Protein AF-A0A2E2K1G2-F1 (afdb_monomer)

Sequence (75 aa):
MNNELTRRSILAGLAAAPLSASALTAGSVRSWFASVDVIVVGSGVAGTSAAIEACAAGGSVLVLEMLPKLGGSSA

Mean predicted aligned error: 11.06 Å

Secondary structure (DSSP, 8-state):
------HHHHHHHHTTS-----PPPGGG----S---SEEEE--SHHHHHHHHHHHHTT--EEEE-SSSSSSGGG-

Radius of gyration: 18.39 Å; Cα contacts (8 Å, |Δi|>4): 65; chains: 1; bounding box: 32×37×51 Å

pLDDT: mean 85.75, std 15.54, range [41.94, 98.69]

Structure (mmCIF, N/CA/C/O backbone):
data_AF-A0A2E2K1G2-F1
#
_entry.id   AF-A0A2E2K1G2-F1
#
loop_
_atom_site.group_PDB
_atom_site.id
_atom_site.type_symbol
_atom_site.label_atom_id
_atom_site.label_alt_id
_atom_site.label_comp_id
_atom_site.label_asym_id
_atom_site.label_entity_id
_atom_site.label_seq_id
_atom_site.pdbx_PDB_ins_code
_atom_site.Cartn_x
_atom_site.Cartn_y
_atom_site.Cartn_z
_atom_site.occupancy
_atom_site.B_iso_or_equiv
_atom_site.auth_seq_id
_atom_site.auth_comp_id
_atom_site.auth_asym_id
_atom_site.auth_atom_id
_atom_site.pdbx_PDB_model_num
ATOM 1 N N . MET A 1 1 ? 23.814 -6.900 -38.954 1.00 41.94 1 MET A N 1
ATOM 2 C CA . MET A 1 1 ? 22.555 -7.564 -38.550 1.00 41.94 1 MET A CA 1
ATOM 3 C C . MET A 1 1 ? 22.463 -7.434 -37.041 1.00 41.94 1 MET A C 1
ATOM 5 O O . MET A 1 1 ? 23.002 -8.271 -36.330 1.00 41.94 1 MET A O 1
ATOM 9 N N . ASN A 1 2 ? 21.898 -6.328 -36.558 1.00 47.56 2 ASN A N 1
ATOM 10 C CA . ASN A 1 2 ? 21.881 -6.024 -35.129 1.00 47.56 2 ASN A CA 1
ATOM 11 C C . ASN A 1 2 ? 20.580 -6.586 -34.567 1.00 47.56 2 ASN A C 1
ATOM 13 O O . ASN A 1 2 ? 19.498 -6.089 -34.868 1.00 47.56 2 ASN A O 1
ATOM 17 N N . ASN A 1 3 ? 20.691 -7.694 -33.843 1.00 57.00 3 ASN A N 1
ATOM 18 C CA . ASN A 1 3 ? 19.554 -8.407 -33.288 1.00 57.00 3 ASN A CA 1
ATOM 19 C C . ASN A 1 3 ? 19.120 -7.703 -31.991 1.00 57.00 3 ASN A C 1
ATOM 21 O O . ASN A 1 3 ? 19.527 -8.099 -30.902 1.00 57.00 3 ASN A O 1
ATOM 25 N N . GLU A 1 4 ? 18.357 -6.616 -32.124 1.00 65.62 4 GLU A N 1
ATOM 26 C CA . GLU A 1 4 ? 17.793 -5.846 -31.007 1.00 65.62 4 GLU A CA 1
ATOM 27 C C . GLU A 1 4 ? 16.891 -6.747 -30.148 1.00 65.62 4 GLU A C 1
ATOM 29 O O . GLU A 1 4 ? 15.746 -7.053 -30.496 1.00 65.62 4 GLU A O 1
ATOM 34 N N . LEU A 1 5 ? 17.425 -7.206 -29.014 1.00 68.94 5 LEU A N 1
ATOM 35 C CA . LEU A 1 5 ? 16.679 -7.955 -28.008 1.00 68.94 5 LEU A CA 1
ATOM 36 C C . LEU A 1 5 ? 15.614 -7.033 -27.412 1.00 68.94 5 LEU A C 1
ATOM 38 O O . LEU A 1 5 ? 15.870 -6.218 -26.528 1.00 68.94 5 LEU A O 1
ATOM 42 N N . THR A 1 6 ? 14.390 -7.151 -27.913 1.00 77.62 6 THR A N 1
ATOM 43 C CA . THR A 1 6 ? 13.270 -6.346 -27.432 1.00 77.62 6 THR A CA 1
ATOM 44 C C . THR A 1 6 ? 12.813 -6.897 -26.078 1.00 77.62 6 THR A C 1
ATOM 46 O O . THR A 1 6 ? 12.760 -8.108 -25.890 1.00 77.62 6 THR A O 1
ATOM 49 N N . ARG A 1 7 ? 12.388 -6.054 -25.124 1.00 72.56 7 ARG A N 1
ATOM 50 C CA . ARG A 1 7 ? 11.842 -6.535 -23.828 1.00 72.56 7 ARG A CA 1
ATOM 51 C C . ARG A 1 7 ? 10.784 -7.637 -23.999 1.00 72.56 7 ARG A C 1
ATOM 53 O O . ARG A 1 7 ? 10.759 -8.595 -23.235 1.00 72.56 7 ARG A O 1
ATOM 60 N N . ARG A 1 8 ? 9.960 -7.536 -25.049 1.00 68.12 8 ARG A N 1
ATOM 61 C CA . ARG A 1 8 ? 8.973 -8.559 -25.430 1.00 68.12 8 ARG A CA 1
ATOM 62 C C . ARG A 1 8 ? 9.589 -9.918 -25.777 1.00 68.12 8 ARG A C 1
ATOM 64 O O . ARG A 1 8 ? 9.007 -10.928 -25.402 1.00 68.12 8 ARG A O 1
ATOM 71 N N . SER A 1 9 ? 10.741 -9.967 -26.448 1.00 69.50 9 SER A N 1
ATOM 72 C CA . SER A 1 9 ? 11.403 -11.236 -26.778 1.00 69.50 9 SER A CA 1
ATOM 73 C C . SER A 1 9 ? 12.026 -11.896 -25.546 1.00 69.50 9 SER A C 1
ATOM 75 O O . SER A 1 9 ? 12.078 -13.118 -25.475 1.00 69.50 9 SER A O 1
ATOM 77 N N . ILE A 1 10 ? 12.429 -11.107 -24.544 1.00 71.50 10 ILE A N 1
ATOM 78 C CA . ILE A 1 10 ? 12.905 -11.619 -23.250 1.00 71.50 10 ILE A CA 1
ATOM 79 C C . ILE A 1 10 ? 11.740 -12.215 -22.445 1.00 71.50 10 ILE A C 1
ATOM 81 O O . ILE A 1 10 ? 11.851 -13.336 -21.955 1.00 71.50 10 ILE A O 1
ATOM 85 N N . LEU A 1 11 ? 10.598 -11.517 -22.365 1.00 67.81 11 LEU A N 1
ATOM 86 C CA . LEU A 1 11 ? 9.400 -12.048 -21.698 1.00 67.81 11 LEU A CA 1
ATOM 87 C C . LEU A 1 11 ? 8.887 -13.333 -22.366 1.00 67.81 11 LEU A C 1
ATOM 89 O O . LEU A 1 11 ? 8.482 -14.259 -21.669 1.00 67.81 11 LEU A O 1
ATOM 93 N N . ALA A 1 12 ? 8.941 -13.413 -23.698 1.00 65.50 12 ALA A N 1
ATOM 94 C CA . ALA A 1 12 ? 8.544 -14.610 -24.436 1.00 65.50 12 ALA A CA 1
ATOM 95 C C . ALA A 1 12 ? 9.444 -15.827 -24.134 1.00 65.50 12 ALA A C 1
ATOM 97 O O . ALA A 1 12 ? 8.948 -16.949 -24.092 1.00 65.50 12 ALA A O 1
ATOM 98 N N . GLY A 1 13 ? 10.742 -15.619 -23.880 1.00 62.31 13 GLY A N 1
ATOM 99 C CA . GLY A 1 13 ? 11.684 -16.692 -23.533 1.00 62.31 13 GLY A CA 1
ATOM 100 C C . GLY A 1 13 ? 11.560 -17.212 -22.093 1.00 62.31 13 GLY A C 1
ATOM 101 O O . GLY A 1 13 ? 11.869 -18.370 -21.830 1.00 62.31 13 GLY A O 1
ATOM 102 N N . LEU A 1 14 ? 11.069 -16.388 -21.163 1.00 60.41 14 LEU A N 1
ATOM 103 C CA . LEU A 1 14 ? 10.878 -16.750 -19.749 1.00 60.41 14 LEU A CA 1
ATOM 104 C C . LEU A 1 14 ? 9.621 -17.592 -19.487 1.00 60.41 14 LEU A C 1
ATOM 106 O O . LEU A 1 14 ? 9.533 -18.235 -18.445 1.00 60.41 14 LEU A O 1
ATOM 110 N N . ALA A 1 15 ? 8.671 -17.636 -20.425 1.00 58.69 15 ALA A N 1
ATOM 111 C CA . ALA A 1 15 ? 7.426 -18.394 -20.279 1.00 58.69 15 ALA A CA 1
ATOM 112 C C . ALA A 1 15 ? 7.622 -19.926 -20.230 1.00 58.69 15 ALA A C 1
ATOM 114 O O . ALA A 1 15 ? 6.703 -20.642 -19.842 1.00 58.69 15 ALA A O 1
ATOM 115 N N . ALA A 1 16 ? 8.801 -20.432 -20.613 1.00 59.50 16 ALA A N 1
ATOM 116 C CA . ALA A 1 16 ? 9.111 -21.864 -20.657 1.00 59.50 16 ALA A CA 1
ATOM 117 C C . ALA A 1 16 ? 9.969 -22.364 -19.476 1.00 59.50 16 ALA A C 1
ATOM 119 O O . ALA A 1 16 ? 10.217 -23.565 -19.372 1.00 59.50 16 ALA A O 1
ATOM 120 N N . ALA A 1 17 ? 10.434 -21.478 -18.589 1.00 61.44 17 ALA A N 1
ATOM 121 C CA . ALA A 1 17 ? 11.193 -21.881 -17.40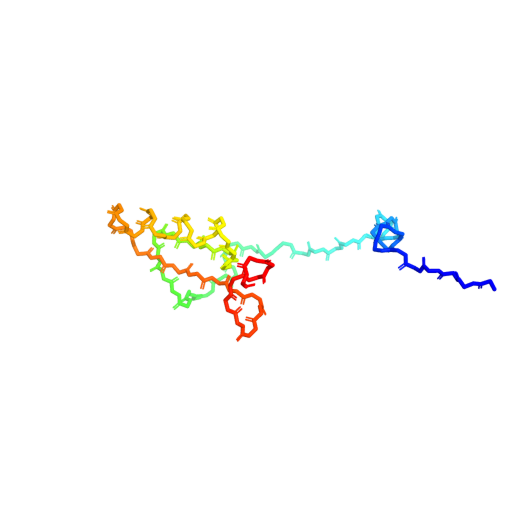9 1.00 61.44 17 ALA A CA 1
ATOM 122 C C . ALA A 1 17 ? 10.232 -22.140 -16.236 1.00 61.44 17 ALA A C 1
ATOM 124 O O . ALA A 1 17 ? 9.430 -21.258 -15.914 1.00 61.44 17 ALA A O 1
ATOM 125 N N . PRO A 1 18 ? 10.299 -23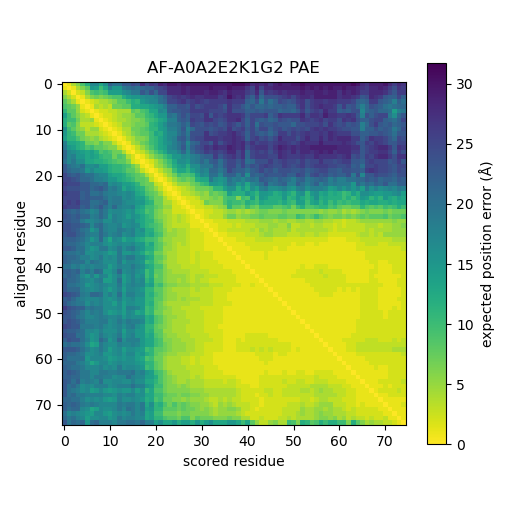.302 -15.557 1.00 60.75 18 PRO A N 1
ATOM 126 C CA . PRO A 1 18 ? 9.545 -23.504 -14.332 1.00 60.75 18 PRO A CA 1
ATOM 127 C C . PRO A 1 18 ? 10.114 -22.565 -13.265 1.00 60.75 18 PRO A C 1
ATOM 129 O O . PRO A 1 18 ? 11.148 -22.828 -12.653 1.00 60.75 18 PRO A O 1
ATOM 132 N N . LEU A 1 19 ? 9.442 -21.436 -13.056 1.00 64.88 19 LEU A N 1
ATOM 133 C CA . LEU A 1 19 ? 9.652 -20.586 -11.894 1.00 64.88 19 LEU A CA 1
ATOM 134 C C . LEU A 1 19 ? 9.078 -21.327 -10.685 1.00 64.88 19 LEU A C 1
ATOM 136 O O . LEU A 1 19 ? 7.927 -21.126 -10.305 1.00 64.88 19 LEU A O 1
ATOM 140 N N . SER A 1 20 ? 9.879 -22.204 -10.081 1.00 63.75 20 SER A N 1
ATOM 141 C CA . SER A 1 20 ? 9.583 -22.760 -8.759 1.00 63.75 20 SER A CA 1
ATOM 142 C C . SER A 1 20 ? 9.791 -21.674 -7.705 1.00 63.75 20 SER A C 1
ATOM 144 O O . SER A 1 20 ? 10.770 -21.673 -6.962 1.00 63.75 20 SER A O 1
ATOM 146 N N . ALA A 1 21 ? 8.874 -20.710 -7.660 1.00 68.38 21 ALA A N 1
ATOM 147 C CA . ALA A 1 21 ? 8.737 -19.818 -6.525 1.00 68.38 21 ALA A CA 1
ATOM 148 C C . ALA A 1 21 ? 8.015 -20.599 -5.424 1.00 68.38 21 ALA A C 1
ATOM 150 O O . ALA A 1 21 ? 6.806 -20.817 -5.491 1.00 68.38 21 ALA A O 1
ATOM 151 N N . SER A 1 22 ? 8.762 -21.067 -4.424 1.00 72.44 22 SER A N 1
ATOM 152 C CA . SER A 1 22 ? 8.141 -21.624 -3.225 1.00 72.44 22 SER A CA 1
ATOM 153 C C . SER A 1 22 ? 7.419 -20.482 -2.515 1.00 72.44 22 SER A C 1
ATOM 155 O O . SER A 1 22 ? 8.059 -19.523 -2.076 1.00 72.44 22 SER A O 1
ATOM 157 N N . A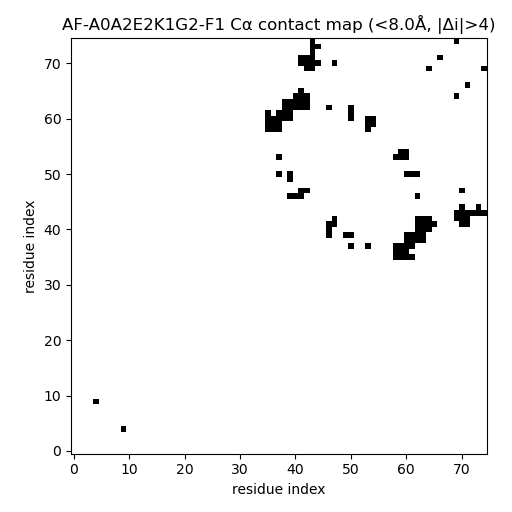LA A 1 23 ? 6.088 -20.532 -2.473 1.00 74.56 23 ALA A N 1
ATOM 158 C CA . ALA A 1 23 ? 5.305 -19.508 -1.803 1.00 74.56 23 ALA A CA 1
ATOM 159 C C . ALA A 1 23 ? 5.689 -19.479 -0.318 1.00 74.56 23 ALA A C 1
ATOM 161 O O . ALA A 1 23 ? 5.646 -20.503 0.369 1.00 74.56 23 ALA A O 1
ATOM 162 N N . LEU A 1 24 ? 6.071 -18.304 0.179 1.00 78.06 24 LEU A N 1
ATOM 163 C CA . LEU A 1 24 ? 6.249 -18.106 1.611 1.00 78.06 24 LEU A CA 1
ATOM 164 C C . LEU A 1 24 ? 4.901 -18.339 2.297 1.00 78.06 24 LEU A C 1
ATOM 166 O O . LEU A 1 24 ? 3.878 -17.786 1.893 1.00 78.06 24 LEU A O 1
ATOM 170 N N . THR A 1 25 ? 4.892 -19.170 3.335 1.00 82.50 25 THR A N 1
ATOM 171 C CA . THR A 1 25 ? 3.687 -19.367 4.141 1.00 82.50 25 THR A CA 1
ATOM 172 C C . THR A 1 25 ? 3.494 -18.154 5.043 1.00 82.50 25 THR A C 1
ATOM 174 O O . THR A 1 25 ? 4.472 -17.581 5.525 1.00 82.50 25 THR A O 1
ATOM 177 N N . ALA A 1 26 ? 2.248 -17.771 5.329 1.00 77.81 26 ALA A N 1
ATOM 178 C CA . ALA A 1 26 ? 1.969 -16.659 6.244 1.00 77.81 26 ALA A CA 1
ATOM 179 C C . ALA A 1 26 ? 2.659 -16.844 7.615 1.00 77.81 26 ALA A C 1
ATOM 181 O O . ALA A 1 26 ? 3.147 -15.882 8.197 1.00 77.81 26 ALA A O 1
ATOM 182 N N . GLY A 1 27 ? 2.797 -18.093 8.082 1.00 84.31 27 GLY A N 1
ATOM 183 C CA . GLY A 1 27 ? 3.505 -18.436 9.323 1.00 84.31 27 GLY A CA 1
ATOM 184 C C . GLY A 1 27 ? 5.030 -18.256 9.287 1.00 84.31 27 GLY A C 1
ATOM 185 O O . GLY A 1 27 ? 5.673 -18.357 10.327 1.00 84.31 27 GLY A O 1
ATOM 186 N N . SER A 1 28 ? 5.627 -17.990 8.122 1.00 88.56 28 SER A N 1
ATOM 187 C CA . SER A 1 28 ? 7.059 -17.676 8.007 1.00 88.56 28 SER A CA 1
ATOM 188 C C . SER A 1 28 ? 7.395 -16.220 8.357 1.00 88.56 28 SER A C 1
ATOM 190 O O . SER A 1 28 ? 8.559 -15.910 8.625 1.00 88.56 28 SER A O 1
ATOM 192 N N . VAL A 1 29 ? 6.395 -15.331 8.400 1.00 90.06 29 VAL A N 1
ATOM 193 C CA . VAL A 1 29 ? 6.582 -13.926 8.774 1.00 90.06 29 VAL A CA 1
ATOM 194 C C . VAL A 1 29 ? 6.714 -13.816 10.293 1.00 90.06 29 VAL A C 1
ATOM 196 O O . VAL A 1 29 ? 5.763 -14.060 11.029 1.00 90.06 29 VAL A O 1
ATOM 199 N N . ARG A 1 30 ? 7.909 -13.451 10.772 1.00 92.19 30 ARG A N 1
ATOM 200 C CA . ARG A 1 30 ? 8.204 -13.326 12.214 1.00 92.19 30 ARG A CA 1
ATOM 201 C C . ARG A 1 30 ? 7.910 -11.940 12.776 1.00 92.19 30 ARG A C 1
ATOM 203 O O . ARG A 1 30 ? 7.605 -11.812 13.957 1.00 92.19 30 ARG A O 1
ATOM 210 N N . SER A 1 31 ? 8.047 -10.909 11.951 1.00 92.94 31 SER A N 1
ATOM 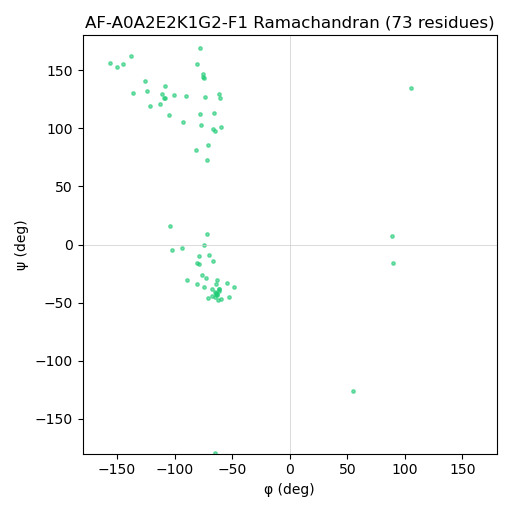211 C CA . SER A 1 31 ? 7.831 -9.520 12.338 1.00 92.94 31 SER A CA 1
ATOM 212 C C . SER A 1 31 ? 7.484 -8.670 11.122 1.00 92.94 31 SER A C 1
ATOM 214 O O . SER A 1 31 ? 7.841 -9.000 9.990 1.00 92.94 31 SER A O 1
ATOM 216 N N . TRP A 1 32 ? 6.798 -7.562 11.383 1.00 92.62 32 TRP A N 1
ATOM 217 C CA . TRP A 1 32 ? 6.470 -6.547 10.391 1.00 92.62 32 TRP A CA 1
ATOM 218 C C . TRP A 1 32 ? 7.306 -5.299 10.647 1.00 92.62 32 TRP A C 1
ATOM 220 O O . TRP A 1 32 ? 7.463 -4.878 11.790 1.00 92.62 32 TRP A O 1
ATOM 230 N N . PHE A 1 33 ? 7.843 -4.710 9.579 1.00 93.19 33 PHE A N 1
ATOM 231 C CA . PHE A 1 33 ? 8.557 -3.433 9.650 1.00 93.19 33 PHE A CA 1
ATOM 232 C C . PHE A 1 33 ? 7.611 -2.275 10.001 1.00 93.19 33 PHE A C 1
ATOM 234 O O . PHE A 1 33 ? 7.977 -1.387 10.765 1.00 93.19 33 PHE A O 1
ATOM 241 N N . ALA A 1 34 ? 6.396 -2.303 9.451 1.00 94.56 34 ALA A N 1
ATOM 242 C CA . ALA A 1 34 ? 5.362 -1.307 9.683 1.00 94.56 34 ALA A CA 1
ATOM 243 C C . ALA A 1 34 ? 3.971 -1.942 9.570 1.00 94.56 34 ALA A C 1
ATOM 245 O O . ALA A 1 34 ? 3.784 -2.905 8.822 1.00 94.56 34 ALA A O 1
ATOM 246 N N . SER A 1 35 ? 3.010 -1.350 10.276 1.00 96.25 35 SER A N 1
ATOM 247 C CA . SER A 1 35 ? 1.578 -1.609 10.131 1.00 96.25 35 SER A CA 1
ATOM 248 C C . SER A 1 35 ? 0.911 -0.292 9.765 1.00 96.25 35 SER A C 1
ATOM 250 O O . SER A 1 35 ? 1.017 0.673 10.519 1.00 96.25 35 SER A O 1
ATOM 252 N N . VAL A 1 36 ? 0.275 -0.250 8.599 1.00 98.12 36 VAL A N 1
ATOM 253 C CA . VAL A 1 36 ? -0.424 0.925 8.069 1.00 98.12 36 VAL A CA 1
ATOM 254 C C . VAL A 1 36 ? -1.742 0.486 7.445 1.00 98.12 36 VAL A C 1
ATOM 256 O O . VAL A 1 36 ? -1.905 -0.691 7.118 1.00 98.12 36 VAL A O 1
ATOM 259 N N . ASP A 1 37 ? -2.659 1.425 7.250 1.00 98.44 37 ASP A N 1
ATOM 260 C CA . ASP A 1 37 ? -3.966 1.142 6.655 1.00 98.44 37 ASP A CA 1
ATOM 261 C C . ASP A 1 37 ? -3.855 0.904 5.143 1.00 98.44 37 ASP A C 1
ATOM 263 O O . ASP A 1 37 ? -4.545 0.046 4.591 1.00 98.44 37 ASP A O 1
ATOM 267 N N . VAL A 1 38 ? -2.960 1.637 4.465 1.00 98.44 38 VAL A N 1
ATOM 268 C CA . VAL A 1 38 ? -2.757 1.539 3.012 1.00 98.44 38 VAL A CA 1
ATOM 269 C C . VAL A 1 38 ? -1.269 1.523 2.656 1.00 98.44 38 VAL A C 1
ATOM 271 O O . VAL A 1 38 ? -0.500 2.394 3.063 1.00 98.44 38 VAL A O 1
ATOM 274 N N . ILE A 1 39 ? -0.862 0.557 1.828 1.00 98.31 39 ILE A N 1
ATOM 275 C CA . ILE A 1 39 ? 0.458 0.542 1.182 1.00 98.31 39 ILE A CA 1
ATOM 276 C C . ILE A 1 39 ? 0.280 0.846 -0.304 1.00 98.31 39 ILE A C 1
ATOM 278 O O . ILE A 1 39 ? -0.460 0.153 -1.001 1.00 98.31 39 ILE A O 1
ATOM 282 N N . VAL A 1 40 ? 1.001 1.851 -0.797 1.00 98.38 40 VAL A N 1
ATOM 283 C CA . VAL A 1 40 ? 1.046 2.213 -2.217 1.00 98.38 40 VAL A CA 1
ATOM 284 C C . VAL A 1 40 ? 2.414 1.851 -2.781 1.00 98.38 40 VAL A C 1
ATOM 286 O O . VAL A 1 40 ? 3.442 2.274 -2.261 1.00 98.38 40 VAL A O 1
ATOM 289 N N . VAL A 1 41 ? 2.440 1.080 -3.867 1.00 98.06 41 VAL A N 1
ATOM 290 C CA . VAL A 1 41 ? 3.683 0.700 -4.552 1.00 98.06 41 VAL A CA 1
ATOM 291 C C . VAL A 1 41 ? 3.813 1.506 -5.844 1.00 98.06 41 VAL A C 1
ATOM 293 O O . VAL A 1 41 ? 3.056 1.308 -6.792 1.00 98.06 41 VAL A O 1
ATOM 296 N N . GLY A 1 42 ? 4.791 2.406 -5.870 1.00 97.88 42 GLY A N 1
ATOM 297 C CA . GLY A 1 42 ? 5.080 3.356 -6.938 1.00 97.88 42 GLY A CA 1
ATOM 298 C C . GLY A 1 42 ? 4.668 4.784 -6.574 1.00 97.88 42 GLY A C 1
ATOM 299 O O . GLY A 1 42 ? 3.562 5.031 -6.105 1.00 97.88 42 GLY A O 1
ATOM 300 N N . SER A 1 43 ? 5.552 5.741 -6.849 1.00 97.94 43 SER A N 1
ATOM 301 C CA . SER A 1 43 ? 5.366 7.176 -6.574 1.00 97.94 43 SER A CA 1
ATOM 302 C C . SER A 1 43 ? 5.032 8.006 -7.821 1.00 97.94 43 SER A C 1
ATOM 304 O O . SER A 1 43 ? 5.157 9.229 -7.815 1.00 97.94 43 SER A O 1
ATOM 306 N N . GLY A 1 44 ? 4.620 7.362 -8.917 1.00 97.88 44 GLY A N 1
ATOM 307 C CA . GLY A 1 44 ? 4.107 8.061 -10.102 1.00 97.88 44 GLY A CA 1
ATOM 308 C C . GLY A 1 44 ? 2.796 8.805 -9.825 1.00 97.88 44 GLY A C 1
ATOM 309 O O . GLY A 1 44 ? 2.272 8.757 -8.711 1.00 97.88 44 GLY A O 1
ATOM 310 N N . VAL A 1 45 ? 2.231 9.460 -10.846 1.00 98.06 45 VAL A N 1
ATOM 311 C CA . VAL A 1 45 ? 0.997 10.257 -10.689 1.00 98.06 45 VAL A CA 1
ATOM 312 C C . VAL A 1 45 ? -0.141 9.457 -10.044 1.00 98.06 45 VAL A C 1
ATOM 314 O O . VAL A 1 45 ? -0.738 9.916 -9.080 1.00 98.06 45 VAL A O 1
ATOM 317 N N . ALA A 1 46 ? -0.370 8.217 -10.487 1.00 98.00 46 ALA A N 1
ATOM 318 C CA . ALA A 1 46 ? -1.433 7.372 -9.948 1.00 98.00 46 ALA A CA 1
ATOM 319 C C . ALA A 1 46 ? -1.207 6.998 -8.474 1.00 98.00 46 ALA A C 1
ATOM 321 O O . ALA A 1 46 ? -2.130 7.083 -7.667 1.00 98.00 46 ALA A O 1
ATOM 322 N N . GLY A 1 47 ? 0.022 6.608 -8.119 1.00 98.19 47 GLY A N 1
ATOM 323 C CA . GLY A 1 47 ? 0.356 6.214 -6.751 1.00 98.19 47 GLY A CA 1
ATOM 324 C C . GLY A 1 47 ? 0.291 7.396 -5.789 1.00 98.19 47 GLY A C 1
ATOM 325 O O . GLY A 1 47 ? -0.326 7.306 -4.733 1.00 98.19 47 GLY A O 1
ATOM 326 N N . THR A 1 48 ? 0.842 8.540 -6.193 1.00 98.12 48 THR A N 1
ATOM 327 C CA . THR A 1 48 ? 0.799 9.766 -5.389 1.00 98.12 48 THR A CA 1
ATOM 328 C C . THR A 1 48 ? -0.634 10.258 -5.190 1.00 98.12 48 THR A C 1
ATOM 330 O O . THR A 1 48 ? -1.006 10.578 -4.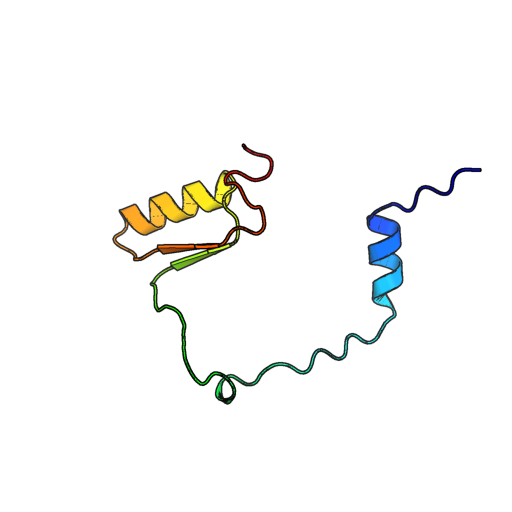064 1.00 98.12 48 THR A O 1
ATOM 333 N N . SER A 1 49 ? -1.471 10.251 -6.233 1.00 98.44 49 SER A N 1
ATOM 334 C CA . SER A 1 49 ? -2.895 10.580 -6.095 1.00 98.44 49 SER A CA 1
ATOM 335 C C . SER A 1 49 ? -3.614 9.629 -5.134 1.00 98.44 49 SER A C 1
ATOM 337 O O . SER A 1 49 ? -4.306 10.093 -4.235 1.00 98.44 49 SER A O 1
ATOM 339 N N . ALA A 1 50 ? -3.406 8.314 -5.259 1.00 98.62 50 ALA A N 1
ATOM 340 C CA . ALA A 1 50 ? -4.009 7.337 -4.351 1.00 98.62 50 ALA A CA 1
ATOM 341 C C . ALA A 1 50 ? -3.557 7.533 -2.894 1.00 98.62 50 ALA A C 1
ATOM 343 O O . ALA A 1 50 ? -4.371 7.442 -1.978 1.00 98.62 50 ALA A O 1
ATOM 344 N N . ALA A 1 51 ? -2.273 7.835 -2.678 1.00 98.62 51 ALA A N 1
ATOM 345 C CA . ALA A 1 51 ? -1.731 8.094 -1.350 1.00 98.62 51 ALA A CA 1
ATOM 346 C C . ALA A 1 51 ? -2.345 9.348 -0.710 1.00 98.62 51 ALA A C 1
ATOM 348 O O . ALA A 1 51 ? -2.703 9.315 0.464 1.00 98.62 51 ALA A O 1
ATOM 349 N N . ILE A 1 52 ? -2.506 10.431 -1.479 1.00 98.56 52 ILE A N 1
ATOM 350 C CA . ILE A 1 52 ? -3.127 11.673 -0.997 1.00 98.56 52 ILE A CA 1
ATOM 351 C C . ILE A 1 52 ? -4.576 11.423 -0.577 1.00 98.56 52 ILE A C 1
ATOM 353 O O . ILE A 1 52 ? -4.954 11.817 0.523 1.00 98.56 52 ILE A O 1
ATOM 357 N N . GLU A 1 53 ? -5.364 10.738 -1.406 1.00 98.69 53 GLU A N 1
ATOM 358 C CA . GLU A 1 53 ? -6.767 10.442 -1.089 1.00 98.69 53 GLU A CA 1
ATOM 359 C C . GLU A 1 53 ? -6.901 9.518 0.131 1.00 98.69 53 GLU A C 1
ATOM 361 O O . GLU A 1 53 ? -7.733 9.754 1.007 1.00 98.69 53 GLU A O 1
ATOM 366 N N . ALA A 1 54 ? -6.039 8.504 0.253 1.00 98.62 54 ALA A N 1
ATOM 367 C CA . ALA A 1 54 ? -6.025 7.621 1.419 1.00 98.62 54 ALA A CA 1
ATOM 368 C C . ALA A 1 54 ? -5.654 8.369 2.713 1.00 98.62 54 ALA A C 1
ATOM 370 O O . ALA A 1 54 ? -6.300 8.174 3.745 1.00 98.62 54 ALA A O 1
ATOM 371 N N . CYS A 1 55 ? -4.671 9.273 2.653 1.00 98.56 55 CYS A N 1
ATOM 372 C CA . CYS A 1 55 ? -4.338 10.160 3.767 1.00 98.56 55 CYS A CA 1
ATOM 373 C C . CYS A 1 55 ? -5.495 11.113 4.104 1.00 98.56 55 CYS A C 1
ATOM 375 O O . CYS A 1 55 ? -5.800 11.313 5.277 1.00 98.56 55 CYS A O 1
ATOM 377 N N . ALA A 1 56 ? -6.157 11.695 3.098 1.00 98.69 56 ALA A N 1
ATOM 378 C CA . ALA A 1 56 ? -7.291 12.602 3.288 1.00 98.69 56 ALA A CA 1
ATOM 379 C C . ALA A 1 56 ? -8.494 11.904 3.943 1.00 98.69 56 ALA A C 1
ATOM 381 O O . ALA A 1 56 ? -9.217 12.520 4.725 1.00 98.69 56 ALA A O 1
ATOM 382 N N . ALA A 1 57 ? -8.664 10.603 3.693 1.00 98.56 57 ALA A N 1
ATOM 383 C CA . ALA A 1 57 ? -9.633 9.753 4.379 1.00 98.56 57 ALA A CA 1
ATOM 384 C C . ALA A 1 57 ? -9.223 9.372 5.822 1.00 98.56 57 ALA A C 1
ATOM 386 O O . ALA A 1 57 ? -9.969 8.669 6.502 1.00 98.56 57 ALA A O 1
ATOM 387 N N . GLY A 1 58 ? -8.061 9.831 6.301 1.00 98.50 58 GLY A N 1
ATOM 388 C CA . GLY A 1 58 ? -7.551 9.586 7.653 1.00 98.50 58 GLY A CA 1
ATOM 389 C C . GLY A 1 58 ? -6.714 8.314 7.804 1.00 98.50 58 GLY A C 1
ATOM 390 O O . GLY A 1 58 ? -6.354 7.967 8.927 1.00 98.50 58 GLY A O 1
ATOM 391 N N . GLY A 1 59 ? -6.398 7.621 6.706 1.00 98.38 59 GLY A N 1
ATOM 392 C CA . GLY A 1 59 ? -5.560 6.426 6.734 1.00 98.38 59 GLY A CA 1
ATOM 393 C C . GLY A 1 59 ? -4.082 6.755 6.941 1.00 98.38 59 GLY A C 1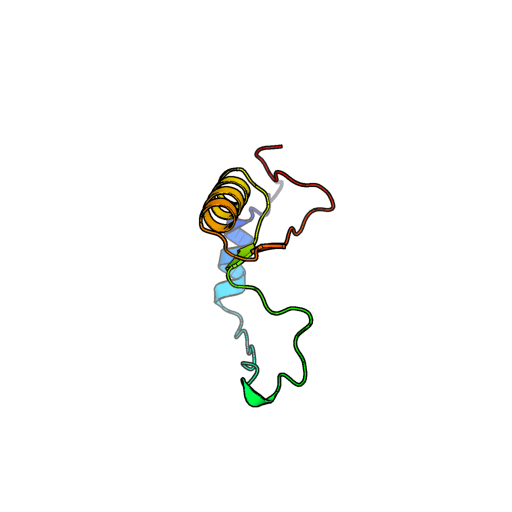
ATOM 394 O O . GLY A 1 59 ? -3.555 7.727 6.399 1.00 98.38 59 GLY A O 1
ATOM 395 N N . SER A 1 60 ? -3.383 5.903 7.686 1.00 98.56 60 SER A N 1
ATOM 396 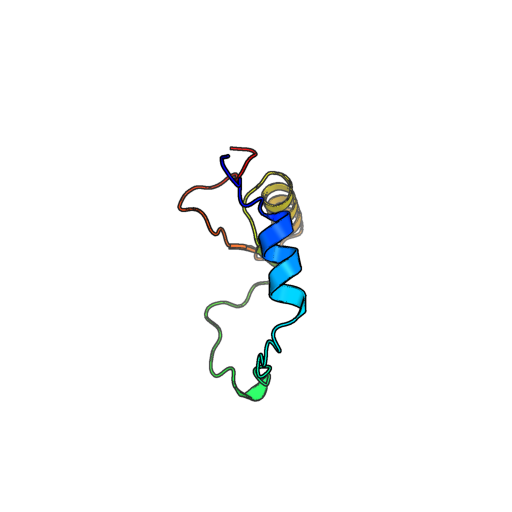C CA . SER A 1 60 ? -1.923 5.851 7.672 1.00 98.56 60 SER A CA 1
ATOM 397 C C . SER A 1 60 ? -1.448 5.208 6.364 1.00 98.56 60 SER A C 1
ATOM 399 O O . SER A 1 60 ? -1.904 4.125 5.989 1.00 98.56 60 SER A O 1
ATOM 401 N N . VAL A 1 61 ? -0.549 5.884 5.640 1.00 98.62 61 VAL A N 1
ATOM 402 C CA . VAL A 1 61 ? -0.122 5.463 4.295 1.00 98.62 61 VAL A CA 1
ATOM 403 C C . VAL A 1 61 ? 1.391 5.298 4.220 1.00 98.62 61 VAL A C 1
ATOM 405 O O . VAL A 1 61 ? 2.142 6.193 4.605 1.00 98.62 61 VAL A O 1
ATOM 408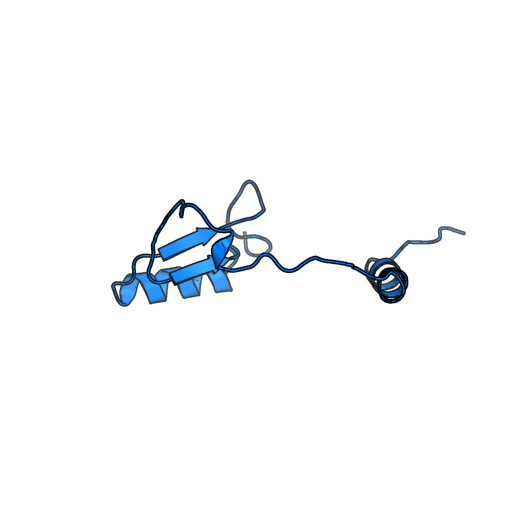 N N . LEU A 1 62 ? 1.841 4.170 3.664 1.00 98.31 62 LEU A N 1
ATOM 409 C CA . LEU A 1 62 ? 3.240 3.926 3.305 1.00 98.31 62 LEU A CA 1
ATOM 410 C C . LEU A 1 62 ? 3.382 3.842 1.783 1.00 98.31 62 LEU A C 1
ATOM 412 O O . LEU A 1 62 ? 2.794 2.966 1.150 1.00 98.31 62 LEU A O 1
ATOM 416 N N . VAL A 1 63 ? 4.199 4.719 1.197 1.00 97.94 63 VAL A N 1
ATOM 417 C CA . VAL A 1 63 ? 4.534 4.679 -0.234 1.00 97.94 63 VAL A CA 1
ATOM 418 C C . VAL A 1 63 ? 5.907 4.035 -0.420 1.00 97.94 63 VAL A C 1
ATOM 420 O O . VAL A 1 63 ? 6.879 4.454 0.205 1.00 97.94 63 VAL A O 1
ATOM 423 N N . LEU A 1 64 ? 5.995 3.034 -1.294 1.00 97.94 64 LEU A N 1
ATOM 424 C CA . LEU A 1 64 ? 7.237 2.357 -1.666 1.00 97.94 64 LEU A CA 1
ATOM 425 C C . LEU A 1 64 ? 7.600 2.700 -3.110 1.00 97.94 64 LEU A C 1
ATOM 427 O O . LEU A 1 64 ? 6.776 2.541 -4.002 1.00 97.94 64 LEU A O 1
ATOM 431 N N . GLU A 1 65 ? 8.833 3.126 -3.360 1.00 97.62 65 GLU A N 1
ATOM 432 C CA . GLU A 1 65 ? 9.334 3.456 -4.698 1.00 97.62 65 GLU A CA 1
ATOM 433 C C . GLU A 1 65 ? 10.612 2.663 -4.989 1.00 97.62 65 GLU A C 1
ATOM 435 O O . GLU A 1 65 ? 11.447 2.462 -4.111 1.00 97.62 65 GLU A O 1
ATOM 440 N N . MET A 1 66 ? 10.744 2.189 -6.227 1.00 97.06 66 MET A N 1
ATOM 441 C CA . MET A 1 66 ? 11.905 1.430 -6.683 1.00 97.06 66 MET A CA 1
ATOM 442 C C . MET A 1 66 ? 13.084 2.348 -7.029 1.00 97.06 66 MET A C 1
ATOM 444 O O . MET A 1 66 ? 14.242 1.961 -6.878 1.00 97.06 66 MET A O 1
ATOM 448 N N . LEU A 1 67 ? 12.803 3.546 -7.542 1.00 96.06 67 LEU A N 1
ATOM 449 C CA . LEU A 1 67 ? 13.814 4.521 -7.935 1.00 96.06 67 LEU A CA 1
ATOM 450 C C . LEU A 1 67 ? 14.353 5.313 -6.727 1.00 96.06 67 LEU A C 1
ATOM 452 O O . LEU A 1 67 ? 13.630 5.545 -5.762 1.00 96.06 67 LEU A O 1
ATOM 456 N N . PRO A 1 68 ? 15.585 5.854 -6.798 1.00 96.12 68 PRO A N 1
ATOM 457 C CA . PRO A 1 68 ? 16.124 6.745 -5.761 1.00 96.12 68 PRO A CA 1
ATOM 458 C C . PRO A 1 68 ? 15.471 8.144 -5.759 1.00 96.12 68 PRO A C 1
ATOM 460 O O . PRO A 1 68 ? 15.961 9.059 -5.103 1.00 96.12 68 PRO A O 1
ATOM 463 N N . LYS A 1 69 ? 14.397 8.335 -6.534 1.00 95.56 69 LYS A N 1
ATOM 464 C CA . LYS A 1 69 ? 13.641 9.581 -6.676 1.00 95.56 69 LYS A CA 1
ATOM 465 C C . LYS A 1 69 ? 12.157 9.270 -6.851 1.00 95.56 69 LYS A C 1
ATOM 467 O O . LYS A 1 69 ? 11.811 8.222 -7.395 1.00 95.56 69 LYS A O 1
ATOM 472 N N . LEU A 1 70 ? 11.303 10.221 -6.491 1.00 96.50 70 LEU A N 1
ATOM 473 C CA . LEU A 1 70 ? 9.860 10.099 -6.687 1.00 96.50 70 LEU A CA 1
ATOM 474 C C . LEU A 1 70 ? 9.436 10.362 -8.149 1.00 96.50 70 LEU A C 1
ATOM 476 O O . LEU A 1 70 ? 10.227 10.820 -8.984 1.00 96.50 70 LEU A O 1
ATOM 480 N N . GLY A 1 71 ? 8.174 10.060 -8.459 1.00 94.81 71 GLY A N 1
ATOM 481 C CA . GLY A 1 71 ? 7.464 10.468 -9.675 1.00 94.81 71 GLY A CA 1
ATOM 482 C C . GLY A 1 71 ? 7.572 9.509 -10.866 1.00 94.81 71 GLY A C 1
ATOM 483 O O . GLY A 1 71 ? 6.756 9.586 -11.782 1.00 94.81 71 GLY A O 1
ATOM 484 N N . GLY A 1 72 ? 8.518 8.564 -10.875 1.00 94.31 72 GLY A N 1
ATOM 485 C CA . GLY A 1 72 ? 8.665 7.608 -11.982 1.00 94.31 72 GLY A CA 1
ATOM 486 C C . GLY A 1 72 ? 8.825 8.309 -13.340 1.00 94.31 72 GLY A C 1
ATOM 487 O O . GLY A 1 72 ? 9.694 9.171 -13.491 1.00 94.31 72 GLY A O 1
ATOM 488 N N . SER A 1 73 ? 7.981 7.945 -14.311 1.00 94.00 73 SER A N 1
ATOM 489 C CA . SER 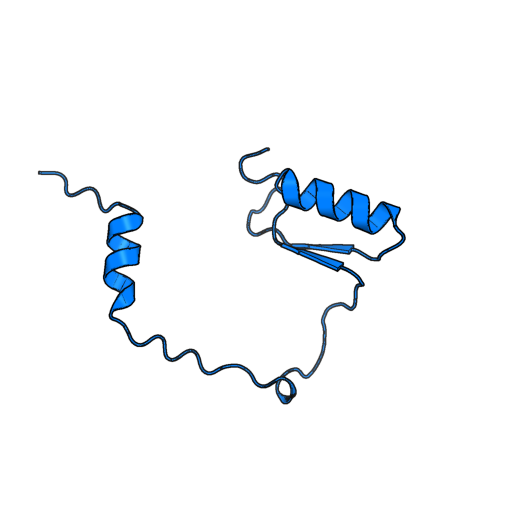A 1 73 ? 7.878 8.595 -15.632 1.00 94.00 73 SER A CA 1
ATOM 490 C C . SER A 1 73 ? 7.080 9.903 -15.632 1.00 94.00 73 SER A C 1
ATOM 492 O O . SER A 1 73 ? 7.052 10.584 -16.649 1.00 94.00 73 SER A O 1
ATOM 494 N N . SER A 1 74 ? 6.399 10.224 -14.534 1.00 92.19 74 SER A N 1
ATOM 495 C CA . SER A 1 74 ? 5.622 11.458 -14.359 1.00 92.19 74 SER A CA 1
ATOM 496 C C . SER A 1 74 ? 6.425 12.580 -13.691 1.00 92.19 74 SER A C 1
ATOM 498 O O . SER A 1 74 ? 5.869 13.652 -13.475 1.00 92.19 74 SER A O 1
ATOM 500 N N . ALA A 1 75 ? 7.675 12.301 -13.305 1.00 81.88 75 ALA A N 1
ATOM 501 C CA . ALA A 1 75 ? 8.599 13.253 -12.688 1.00 81.88 75 ALA A CA 1
ATOM 502 C C . ALA A 1 75 ? 9.127 14.289 -13.684 1.00 81.88 75 ALA A C 1
ATOM 504 O O . ALA A 1 75 ? 9.358 13.900 -14.852 1.00 81.88 75 ALA A O 1
#

Nearest PDB structures (foldseek):
  4at2-assembly1_A-2  TM=9.325E-01  e=1.351E-02  Rhodococcus jostii RHA1
  4d03-assembly1_A  TM=9.418E-01  e=1.684E-01  Thermobifida fusca
  2ylw-assembly1_A  TM=9.458E-01  e=2.534E-01  Thermobifida fusca
  1d5t-assembly1_A  TM=8.568E-01  e=2.713E-01  Bos taurus
  6jdk-assembly1_A  TM=9.490E-01  e=1.597E+00  Parvibaculum lavamentivorans DS-1

Foldseek 3Di:
DDPPCDPVNVVVVCVPDPPPPPDDDPVNDPDDPDDWPEEFEAQAPVSVVVQVVCVVVVTGYHYHYPDPDGHVVHD

Solvent-accessible surface area (backbone atoms only — not comparable to full-atom values): 4965 Å² total; per-residue (Å²): 136,84,82,77,82,44,72,66,61,54,57,62,62,54,75,78,56,86,78,83,71,78,77,80,53,80,87,72,64,88,77,73,97,74,88,62,76,40,80,36,82,38,43,26,66,70,33,45,51,52,47,52,53,42,41,74,72,70,39,49,69,46,78,45,62,91,56,101,57,74,18,67,91,70,92